Protein AF-A0A955F4Q5-F1 (afdb_monomer_lite)

Foldseek 3Di:
DDPPVPVVVVVVVVVVVVVVVVVVVVVVVVVVVVVPPPDPPDDFDWDADDCVVVVVLVVDDDDPPDDDDDDDDPPVDEQFDDWDADPVRDIDTDHDDAFATDPLGTPHDHDCPVPPVLVVQVVVDPDPVSVVVSCCVVPVSVD

Radius of gyration: 30.79 Å; chains: 1; bounding box: 103×37×54 Å

Secondary structure (DSSP, 8-state):
---HHHHHHHHHHHHHHHHHHHHHHHHHHHHHHHHT--PPPP----PPP-SHHHHHGGG--PPTT--------TTS--SEEEEEE-TTS-EEEEE---SS--TTS--SPPP-TT-GGGHHHHHH--SHHHHHHHHHHH-GGG-

pLDDT: mean 81.69, std 15.16, range [47.19, 97.12]

Sequence (143 aa):
MDTSHSSRRDRALGLSALAGLLTVLIALQAIASRRDQIAPPYRPEIARASRDATLAMASFDLRPGYEVSLWAAEPKLANPVAFWLDGRGGVYVCETFRQDDGKDGPRGVPDNRDHPEWLEDDVRAQSVEDRAAYYLKHHPDYD

Structure (mmCIF, N/CA/C/O backbone):
data_AF-A0A955F4Q5-F1
#
_entry.id   AF-A0A955F4Q5-F1
#
loop_
_atom_site.group_PDB
_atom_site.id
_atom_site.type_symbol
_atom_site.label_atom_id
_atom_site.label_alt_id
_atom_site.label_comp_id
_atom_site.label_asym_id
_atom_site.label_entity_id
_atom_site.label_seq_id
_atom_site.pdbx_PDB_ins_code
_atom_site.Cartn_x
_atom_site.Cartn_y
_atom_site.Cartn_z
_atom_site.occupancy
_atom_site.B_iso_or_equiv
_atom_site.auth_seq_id
_atom_site.auth_comp_id
_atom_site.auth_asym_id
_atom_site.auth_atom_id
_atom_site.pdbx_PDB_model_num
ATOM 1 N N . MET A 1 1 ? 80.456 20.636 -28.650 1.00 47.19 1 MET A N 1
ATOM 2 C CA . MET A 1 1 ? 79.626 20.961 -27.470 1.00 47.19 1 MET A CA 1
ATOM 3 C C . MET A 1 1 ? 78.178 20.918 -27.919 1.00 47.19 1 MET A C 1
ATOM 5 O O . MET A 1 1 ? 77.737 21.828 -28.602 1.00 47.19 1 MET A O 1
ATOM 9 N N . ASP A 1 2 ? 77.512 19.796 -27.656 1.00 52.75 2 ASP A N 1
ATOM 10 C CA . ASP A 1 2 ? 76.198 19.435 -28.196 1.00 52.75 2 ASP A CA 1
ATOM 11 C C . ASP A 1 2 ? 75.165 19.453 -27.058 1.00 52.75 2 ASP A C 1
ATOM 13 O O . ASP A 1 2 ? 75.105 18.539 -26.239 1.00 52.75 2 ASP A O 1
ATOM 17 N N . THR A 1 3 ? 74.410 20.547 -26.944 1.00 55.28 3 THR A N 1
ATOM 18 C CA . THR A 1 3 ? 73.357 20.746 -25.928 1.00 55.28 3 THR A CA 1
ATOM 19 C C . THR A 1 3 ? 71.947 20.524 -26.490 1.00 55.28 3 THR A C 1
ATOM 21 O O . THR A 1 3 ? 70.959 20.663 -25.770 1.00 55.28 3 THR A O 1
ATOM 24 N N . SER A 1 4 ? 71.823 20.139 -27.766 1.00 54.56 4 SER A N 1
ATOM 25 C CA . SER A 1 4 ? 70.532 20.028 -28.462 1.00 54.56 4 SER A CA 1
ATOM 26 C C . SER A 1 4 ? 69.772 18.736 -28.118 1.00 54.56 4 SER A C 1
ATOM 28 O O . SER A 1 4 ? 68.539 18.716 -28.070 1.00 54.56 4 SER A O 1
ATOM 30 N N . HIS A 1 5 ? 70.495 17.653 -27.811 1.00 52.53 5 HIS A N 1
ATOM 31 C CA . HIS A 1 5 ? 69.906 16.326 -27.595 1.00 52.53 5 HIS A CA 1
ATOM 32 C C . HIS A 1 5 ? 69.258 16.116 -26.210 1.00 52.53 5 HIS A C 1
ATOM 34 O O . HIS A 1 5 ? 68.345 15.298 -26.087 1.00 52.53 5 HIS A O 1
ATOM 40 N N . SER A 1 6 ? 69.668 16.868 -25.178 1.00 54.88 6 SER A N 1
ATOM 41 C CA . SER A 1 6 ? 69.112 16.746 -23.813 1.00 54.88 6 SER A CA 1
ATOM 42 C C . SER A 1 6 ? 67.694 17.325 -23.715 1.00 54.88 6 SER A C 1
ATOM 44 O O . SER A 1 6 ? 66.777 16.672 -23.227 1.00 54.88 6 SER A O 1
ATOM 46 N N . SER A 1 7 ? 67.468 18.502 -24.309 1.00 56.25 7 SER A N 1
ATOM 47 C CA . SER A 1 7 ? 66.209 19.258 -24.191 1.00 56.25 7 SER A CA 1
ATOM 48 C C . SER A 1 7 ? 64.979 18.542 -24.777 1.00 56.25 7 SER A C 1
ATOM 50 O O . SER A 1 7 ? 63.858 18.718 -24.295 1.00 56.25 7 SER A O 1
ATOM 52 N N . ARG A 1 8 ? 65.158 17.702 -25.808 1.00 57.44 8 ARG A N 1
ATOM 53 C CA . ARG A 1 8 ? 64.056 16.939 -26.425 1.00 57.44 8 ARG A CA 1
ATOM 54 C C . ARG A 1 8 ? 63.605 15.746 -25.581 1.00 57.44 8 ARG A C 1
ATOM 56 O O . ARG A 1 8 ? 62.420 15.422 -25.597 1.00 57.44 8 ARG A O 1
ATOM 63 N N . ARG A 1 9 ? 64.521 15.113 -24.842 1.00 57.16 9 ARG A N 1
ATOM 64 C CA . ARG A 1 9 ? 64.221 13.964 -23.972 1.00 57.16 9 ARG A CA 1
ATOM 65 C C . ARG A 1 9 ? 63.466 14.404 -22.721 1.00 57.16 9 ARG A C 1
ATOM 67 O O . ARG A 1 9 ? 62.453 13.796 -22.396 1.00 57.16 9 ARG A O 1
ATOM 74 N N . ASP A 1 10 ? 63.869 15.523 -22.126 1.00 54.66 10 ASP A N 1
ATOM 75 C CA . ASP A 1 10 ? 63.209 16.098 -20.946 1.00 54.66 10 ASP A CA 1
ATOM 76 C C . ASP A 1 10 ? 61.779 16.573 -21.261 1.00 54.66 10 ASP A C 1
ATOM 78 O O . ASP A 1 10 ? 60.849 16.363 -20.481 1.00 54.66 10 ASP A O 1
ATOM 82 N N . ARG A 1 11 ? 61.563 17.127 -22.464 1.00 55.69 11 ARG A N 1
ATOM 83 C CA . ARG A 1 11 ? 60.224 17.477 -22.969 1.00 55.69 11 ARG A CA 1
ATOM 84 C C . ARG A 1 11 ? 59.350 16.243 -23.220 1.00 55.69 11 ARG A C 1
ATOM 86 O O . ARG A 1 11 ? 58.183 16.249 -22.841 1.00 55.69 11 ARG A O 1
ATOM 93 N N . ALA A 1 12 ? 59.897 15.180 -23.812 1.00 54.38 12 ALA A N 1
ATOM 94 C CA . ALA A 1 12 ? 59.161 13.939 -24.079 1.00 54.38 12 ALA A CA 1
ATOM 95 C C . ALA A 1 12 ? 58.787 13.166 -22.795 1.00 54.38 12 ALA A C 1
ATOM 97 O O . ALA A 1 12 ? 57.690 12.609 -22.702 1.00 54.38 12 ALA A O 1
ATOM 98 N N . LEU A 1 13 ? 59.664 13.181 -21.784 1.00 57.69 13 LEU A N 1
ATOM 99 C CA . LEU A 1 13 ? 59.401 12.639 -20.445 1.00 57.69 13 LEU A CA 1
ATOM 100 C C . LEU A 1 13 ? 58.305 13.438 -19.719 1.00 57.69 13 LEU A C 1
ATOM 102 O O . LEU A 1 13 ? 57.393 12.841 -19.146 1.00 57.69 13 LEU A O 1
ATOM 106 N N . GLY A 1 14 ? 58.330 14.772 -19.819 1.00 58.97 14 GLY A N 1
ATOM 107 C CA . GLY A 1 14 ? 57.291 15.644 -19.261 1.00 58.97 14 GLY A CA 1
ATOM 108 C C . GLY A 1 14 ? 55.909 15.436 -19.892 1.00 58.97 14 GLY A C 1
ATOM 109 O O . GLY A 1 14 ? 54.916 15.356 -19.174 1.00 58.97 14 GLY A O 1
ATOM 110 N N . LEU A 1 15 ? 55.836 15.275 -21.220 1.00 62.62 15 LEU A N 1
ATOM 111 C CA . LEU A 1 15 ? 54.582 15.007 -21.943 1.00 62.62 15 LEU A CA 1
ATOM 112 C C . LEU A 1 15 ? 53.978 13.629 -21.611 1.00 62.62 15 LEU A C 1
ATOM 114 O O . LEU A 1 15 ? 52.760 13.511 -21.486 1.00 62.62 15 LEU A O 1
ATOM 118 N N . SER A 1 16 ? 54.813 12.605 -21.415 1.00 65.56 16 SER A N 1
ATOM 119 C CA . SER A 1 16 ? 54.358 11.246 -21.074 1.00 65.56 16 SER A CA 1
ATOM 120 C C . SER A 1 16 ? 53.837 11.154 -19.634 1.00 65.56 16 SER A C 1
ATOM 122 O O . SER A 1 16 ? 52.816 10.515 -19.380 1.00 65.56 16 SER A O 1
ATOM 124 N N . ALA A 1 17 ? 54.490 11.848 -18.694 1.00 69.06 17 ALA A N 1
ATOM 125 C CA . ALA A 1 17 ? 54.022 11.962 -17.313 1.00 69.06 17 ALA A CA 1
ATOM 126 C C . ALA A 1 17 ? 52.698 12.744 -17.212 1.00 69.06 17 ALA A C 1
ATOM 128 O O . ALA A 1 17 ? 51.810 12.354 -16.453 1.00 69.06 17 ALA A O 1
ATOM 129 N N . LEU A 1 18 ? 52.526 13.799 -18.023 1.00 71.94 18 LEU A N 1
ATOM 130 C CA . LEU A 1 18 ? 51.276 14.564 -18.095 1.00 71.94 18 LEU A CA 1
ATOM 131 C C . LEU A 1 18 ? 50.116 13.727 -18.657 1.00 71.94 18 LEU A C 1
ATOM 133 O O . LEU A 1 18 ? 49.010 13.778 -18.125 1.00 71.94 18 LEU A O 1
ATOM 137 N N . ALA A 1 19 ? 50.368 12.931 -19.702 1.00 77.31 19 ALA A N 1
ATOM 138 C CA . ALA A 1 19 ? 49.369 12.044 -20.297 1.00 77.31 19 ALA A CA 1
ATOM 139 C C . ALA A 1 19 ? 48.941 10.922 -19.333 1.00 77.31 19 ALA A C 1
ATOM 141 O O . ALA A 1 19 ? 47.753 10.603 -19.235 1.00 77.31 19 ALA A O 1
ATOM 142 N N . GLY A 1 20 ? 49.888 10.363 -18.571 1.00 79.25 20 GLY A N 1
ATOM 143 C CA . GLY A 1 20 ? 49.597 9.386 -17.519 1.00 79.25 20 GLY A CA 1
ATOM 144 C C . GLY A 1 20 ? 48.736 9.976 -16.399 1.00 79.25 20 GLY A C 1
ATOM 145 O O . GLY A 1 20 ? 47.722 9.387 -16.028 1.00 79.25 20 GLY A O 1
ATOM 146 N N . LEU A 1 21 ? 49.080 11.175 -15.917 1.00 84.50 21 LEU A N 1
ATOM 147 C CA . LEU A 1 21 ? 48.308 11.875 -14.885 1.00 84.50 21 LEU A CA 1
ATOM 148 C C . LEU A 1 21 ? 46.895 12.233 -15.366 1.00 84.50 21 LEU A C 1
ATOM 150 O O . LEU A 1 21 ? 45.931 12.051 -14.626 1.00 84.50 21 LEU A O 1
ATOM 154 N N . LEU A 1 22 ? 46.759 12.686 -16.616 1.00 87.88 22 LEU A N 1
ATOM 155 C CA . LEU A 1 22 ? 45.464 12.985 -17.226 1.00 87.88 22 LEU A CA 1
ATOM 156 C C . LEU A 1 22 ? 44.590 11.727 -17.345 1.00 87.88 22 LEU A C 1
ATOM 158 O O . LEU A 1 22 ? 43.403 11.778 -17.042 1.00 87.88 22 LEU A O 1
ATOM 162 N N . THR A 1 23 ? 45.175 10.584 -17.709 1.00 84.88 23 THR A N 1
ATOM 163 C CA . THR A 1 23 ? 44.453 9.302 -17.796 1.00 84.88 23 THR A CA 1
ATOM 164 C C . THR A 1 23 ? 43.964 8.840 -16.420 1.00 84.88 23 THR A C 1
ATOM 166 O O . THR A 1 23 ? 42.821 8.407 -16.280 1.00 84.88 23 THR A O 1
ATOM 169 N N . VAL A 1 24 ? 44.796 8.987 -15.384 1.00 87.94 24 VAL A N 1
ATOM 170 C CA . VAL A 1 24 ? 44.418 8.682 -13.995 1.00 87.94 24 VAL A CA 1
ATOM 171 C C . VAL A 1 24 ? 43.313 9.620 -13.501 1.00 87.94 24 VAL A C 1
ATOM 173 O O . VAL A 1 24 ? 42.362 9.157 -12.877 1.00 87.94 24 VAL A O 1
ATOM 176 N N . LEU A 1 25 ? 43.386 10.915 -13.823 1.00 89.50 25 LEU A N 1
ATOM 177 C CA . LEU A 1 25 ? 42.339 11.889 -13.500 1.00 89.50 25 LEU A CA 1
ATOM 178 C C . LEU A 1 25 ? 41.008 11.553 -14.185 1.00 89.50 25 LEU A C 1
ATOM 180 O O . LEU A 1 25 ? 39.974 11.572 -13.522 1.00 89.50 25 LEU A O 1
ATOM 184 N N . ILE A 1 26 ? 41.025 11.183 -15.469 1.00 88.12 26 ILE A N 1
ATOM 185 C CA . ILE A 1 26 ? 39.821 10.767 -16.207 1.00 88.12 26 ILE A CA 1
ATOM 186 C C . ILE A 1 26 ? 39.224 9.491 -15.596 1.00 88.12 26 ILE A C 1
ATOM 188 O O . ILE A 1 26 ? 38.016 9.423 -15.378 1.00 88.12 26 ILE A O 1
ATOM 192 N N . ALA A 1 27 ? 40.053 8.497 -15.261 1.00 85.19 27 ALA A N 1
ATOM 193 C CA . ALA A 1 27 ? 39.592 7.267 -14.619 1.00 85.19 27 ALA A CA 1
ATOM 194 C C . ALA A 1 27 ? 38.988 7.529 -13.227 1.00 85.19 27 ALA A C 1
ATOM 196 O O . ALA A 1 27 ? 37.935 6.985 -12.898 1.00 85.19 27 ALA A O 1
ATOM 197 N N . LEU A 1 28 ? 39.608 8.401 -12.424 1.00 84.94 28 LEU A N 1
ATOM 198 C CA . LEU A 1 28 ? 39.090 8.807 -11.114 1.00 84.94 28 LEU A CA 1
ATOM 199 C C . LEU A 1 28 ? 37.766 9.567 -11.231 1.00 84.94 28 LEU A C 1
ATOM 201 O O . LEU A 1 28 ? 36.856 9.302 -10.446 1.00 84.94 28 LEU A O 1
ATOM 205 N N . GLN A 1 29 ? 37.628 10.458 -12.218 1.00 82.75 29 GLN A N 1
ATOM 206 C CA . GLN A 1 29 ? 36.354 11.128 -12.478 1.00 82.75 29 GLN A CA 1
ATOM 207 C C . GLN A 1 29 ? 35.270 10.138 -12.915 1.00 82.75 29 GLN A C 1
ATOM 209 O O . GLN A 1 29 ? 34.173 10.176 -12.368 1.00 82.75 29 GLN A O 1
ATOM 214 N N . ALA A 1 30 ? 35.579 9.184 -13.797 1.00 80.25 30 ALA A N 1
ATOM 215 C CA . ALA A 1 30 ? 34.623 8.157 -14.216 1.00 80.25 30 ALA A CA 1
ATOM 216 C C . ALA A 1 30 ? 34.167 7.245 -13.057 1.00 80.25 30 ALA A C 1
ATOM 218 O O . ALA A 1 30 ? 32.999 6.858 -12.997 1.00 80.25 30 ALA A O 1
ATOM 219 N N . ILE A 1 31 ? 35.063 6.907 -12.121 1.00 78.12 31 ILE A N 1
ATOM 220 C CA . ILE A 1 31 ? 34.724 6.128 -10.917 1.00 78.12 31 ILE A CA 1
ATOM 221 C C . ILE A 1 31 ? 33.873 6.961 -9.947 1.00 78.12 31 ILE A C 1
ATOM 223 O O . ILE A 1 31 ? 32.906 6.444 -9.389 1.00 78.12 31 ILE A O 1
ATOM 227 N N . ALA A 1 32 ? 34.202 8.242 -9.758 1.00 75.00 32 ALA A N 1
ATOM 228 C CA . ALA A 1 32 ? 33.436 9.144 -8.901 1.00 75.00 32 ALA A CA 1
ATOM 229 C C . ALA A 1 32 ? 32.007 9.359 -9.431 1.00 75.00 32 ALA A C 1
ATOM 231 O O . ALA A 1 32 ? 31.060 9.230 -8.663 1.00 75.00 32 ALA A O 1
ATOM 232 N N . SER A 1 33 ? 31.830 9.565 -10.741 1.00 69.19 33 SER A N 1
ATOM 233 C CA . SER A 1 33 ? 30.506 9.741 -11.361 1.00 69.19 33 SER A CA 1
ATOM 234 C C . SER A 1 33 ? 29.610 8.500 -11.275 1.00 69.19 33 SER A C 1
ATOM 236 O O . SER A 1 33 ? 28.391 8.631 -11.292 1.00 69.19 33 SER A O 1
ATOM 238 N N . ARG A 1 34 ? 30.177 7.291 -11.144 1.00 65.44 34 ARG A N 1
ATOM 239 C CA . ARG A 1 34 ? 29.389 6.065 -10.914 1.00 65.44 34 ARG A CA 1
ATOM 240 C C . ARG A 1 34 ? 28.844 5.956 -9.489 1.00 65.44 34 ARG A C 1
ATOM 242 O O . ARG A 1 34 ? 27.852 5.263 -9.292 1.00 65.44 34 ARG A O 1
ATOM 249 N N . ARG A 1 35 ? 29.464 6.612 -8.497 1.00 57.12 35 ARG A N 1
ATOM 250 C CA . ARG A 1 35 ? 28.969 6.596 -7.105 1.00 57.12 35 ARG A CA 1
ATOM 251 C C . ARG A 1 35 ? 27.680 7.396 -6.920 1.00 57.12 35 ARG A C 1
ATOM 253 O O . ARG A 1 35 ? 26.910 7.049 -6.033 1.00 57.12 35 ARG A O 1
ATOM 260 N N . ASP A 1 36 ? 27.428 8.390 -7.768 1.00 56.12 36 ASP A N 1
ATOM 261 C CA . ASP A 1 36 ? 26.246 9.259 -7.676 1.00 56.12 36 ASP A CA 1
ATOM 262 C C . ASP A 1 36 ? 25.012 8.719 -8.420 1.00 56.12 36 ASP A C 1
ATOM 264 O O . ASP A 1 36 ? 23.957 9.344 -8.396 1.00 56.12 36 ASP A O 1
ATOM 268 N N . GLN A 1 37 ? 25.085 7.530 -9.030 1.00 59.34 37 GLN A N 1
ATOM 269 C CA . GLN A 1 37 ? 23.915 6.870 -9.631 1.00 59.34 37 GLN A CA 1
ATOM 270 C C . GLN A 1 37 ? 23.082 6.073 -8.611 1.00 59.34 37 GLN A C 1
ATOM 272 O O . GLN A 1 37 ? 22.495 5.044 -8.942 1.00 59.34 37 GLN A O 1
ATOM 277 N N . ILE A 1 38 ? 23.023 6.519 -7.355 1.00 62.41 38 ILE A N 1
ATOM 278 C CA . ILE A 1 38 ? 22.041 5.986 -6.410 1.00 62.41 38 ILE A CA 1
ATOM 279 C C . ILE A 1 38 ? 20.745 6.740 -6.684 1.00 62.41 38 ILE A C 1
ATOM 281 O O . ILE A 1 38 ? 20.652 7.935 -6.402 1.00 62.41 38 ILE A O 1
ATOM 285 N N . ALA A 1 39 ? 19.760 6.048 -7.263 1.00 65.50 39 ALA A N 1
ATOM 286 C CA . ALA A 1 39 ? 18.418 6.593 -7.422 1.00 65.50 39 ALA A CA 1
ATOM 287 C C . ALA A 1 39 ? 17.945 7.187 -6.080 1.00 65.50 39 ALA A C 1
ATOM 289 O O . ALA A 1 39 ? 18.235 6.607 -5.025 1.00 65.50 39 ALA A O 1
ATOM 290 N N . PRO A 1 40 ? 17.255 8.344 -6.086 1.00 67.88 40 PRO A N 1
ATOM 291 C CA . PRO A 1 40 ? 16.770 8.943 -4.852 1.00 67.88 40 PRO A CA 1
ATOM 292 C C . PRO A 1 40 ? 15.963 7.909 -4.056 1.00 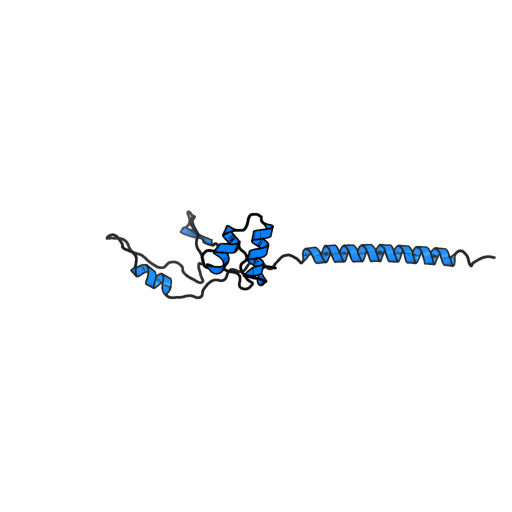67.88 40 PRO A C 1
ATOM 294 O O . PRO A 1 40 ? 15.266 7.085 -4.656 1.00 67.88 40 PRO A O 1
ATOM 297 N N . PRO A 1 41 ? 16.050 7.923 -2.713 1.00 69.44 41 PRO A N 1
ATOM 298 C CA . PRO A 1 41 ? 15.307 6.975 -1.901 1.00 69.44 41 PRO A CA 1
ATOM 299 C C . PRO A 1 41 ? 13.823 7.081 -2.245 1.00 69.44 41 PRO A C 1
ATOM 301 O O . PRO A 1 41 ? 13.258 8.179 -2.237 1.00 69.44 41 PRO A O 1
ATOM 304 N N . TYR A 1 42 ? 13.222 5.933 -2.558 1.00 70.69 42 TYR A N 1
ATOM 305 C CA . TYR A 1 42 ? 11.803 5.815 -2.858 1.00 70.69 42 TYR A CA 1
ATOM 306 C C . TYR A 1 42 ? 10.980 6.507 -1.767 1.00 70.69 42 TYR A C 1
ATOM 308 O O . TYR A 1 42 ? 11.118 6.200 -0.580 1.00 70.69 42 TYR A O 1
ATOM 316 N N . ARG A 1 43 ? 10.139 7.460 -2.173 1.00 75.69 43 ARG A N 1
ATOM 317 C CA . ARG A 1 43 ? 9.170 8.106 -1.289 1.00 75.69 43 ARG A CA 1
ATOM 318 C C . ARG A 1 43 ? 7.780 7.650 -1.706 1.00 75.69 43 ARG A C 1
ATOM 320 O O . ARG A 1 43 ? 7.351 8.059 -2.787 1.00 75.69 43 ARG A O 1
ATOM 327 N N . PRO A 1 44 ? 7.102 6.829 -0.891 1.00 76.88 44 PRO A N 1
ATOM 328 C CA . PRO A 1 44 ? 5.751 6.416 -1.211 1.00 76.88 44 PRO A CA 1
ATOM 329 C C . PRO A 1 44 ? 4.807 7.608 -1.267 1.00 76.88 44 PRO A C 1
ATOM 331 O O . PRO A 1 44 ? 4.941 8.569 -0.500 1.00 76.88 44 PRO A O 1
ATOM 334 N N . GLU A 1 45 ? 3.836 7.530 -2.170 1.00 80.12 45 GLU A N 1
A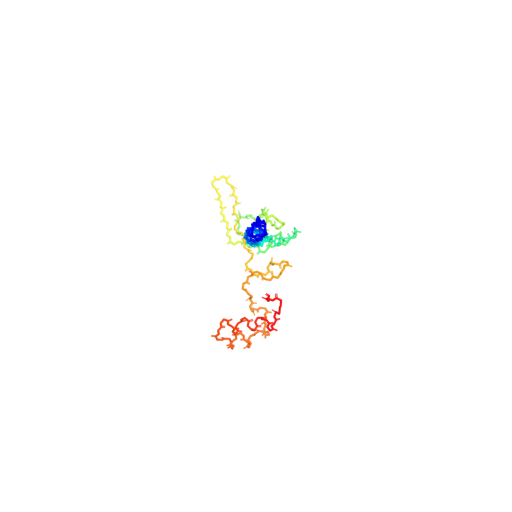TOM 335 C CA . GLU A 1 45 ? 2.691 8.417 -2.115 1.00 80.12 45 GLU A CA 1
ATOM 336 C C . GLU A 1 45 ? 1.750 7.958 -1.002 1.00 80.12 45 GLU A C 1
ATOM 338 O O . GLU A 1 45 ? 1.250 6.839 -0.998 1.00 80.12 45 GLU A O 1
ATOM 343 N N . ILE A 1 46 ? 1.536 8.842 -0.033 1.00 87.50 46 ILE A N 1
ATOM 344 C CA . ILE A 1 46 ? 0.608 8.629 1.072 1.00 87.50 46 ILE A CA 1
ATOM 345 C C . ILE A 1 46 ? -0.556 9.584 0.849 1.00 87.50 46 ILE A C 1
ATOM 347 O O . ILE A 1 46 ? -0.344 10.793 0.684 1.00 87.50 46 ILE A O 1
ATOM 351 N N . ALA A 1 47 ? -1.781 9.055 0.839 1.00 89.25 47 ALA A N 1
ATOM 352 C CA . ALA A 1 47 ? -2.956 9.888 0.644 1.00 89.25 47 ALA A CA 1
ATOM 353 C C . ALA A 1 47 ? -3.122 10.894 1.798 1.00 89.25 47 ALA A C 1
ATOM 355 O O . ALA A 1 47 ? -2.537 10.788 2.880 1.00 89.25 47 ALA A O 1
ATOM 356 N N . ARG A 1 48 ? -3.924 11.930 1.560 1.00 94.12 48 ARG A N 1
ATOM 357 C CA . ARG A 1 48 ? -4.264 12.901 2.607 1.00 94.12 48 ARG A CA 1
ATOM 358 C C . ARG A 1 48 ? -5.320 12.298 3.529 1.00 94.12 48 ARG A C 1
ATOM 360 O O . ARG A 1 48 ? -6.077 11.429 3.115 1.00 94.12 48 ARG A O 1
ATOM 367 N N . ALA A 1 49 ? -5.410 12.822 4.750 1.00 95.38 49 ALA A N 1
ATOM 368 C CA . ALA A 1 49 ? -6.475 12.447 5.674 1.00 95.38 49 ALA A CA 1
ATOM 369 C C . ALA A 1 49 ? -7.859 12.596 5.024 1.00 95.38 49 ALA A C 1
ATOM 371 O O . ALA A 1 49 ? -8.198 13.668 4.513 1.00 95.38 49 ALA A O 1
ATOM 372 N N . SER A 1 50 ? -8.651 11.529 5.086 1.00 95.06 50 SER A N 1
ATOM 373 C CA . SER A 1 50 ? -10.031 11.476 4.608 1.00 95.06 50 SER A CA 1
ATOM 374 C C . SER A 1 50 ? -10.957 10.913 5.695 1.00 95.06 50 SER A C 1
ATOM 376 O O . SER A 1 50 ? -10.534 10.604 6.812 1.00 95.06 50 SER A O 1
ATOM 378 N N . ARG A 1 51 ? -12.254 10.815 5.386 1.00 95.62 51 ARG A N 1
ATOM 379 C CA . ARG A 1 51 ? -13.258 10.201 6.272 1.00 95.62 51 ARG A CA 1
ATOM 380 C C . ARG A 1 51 ? -13.504 8.727 5.956 1.00 95.62 51 ARG A C 1
ATOM 382 O O . ARG A 1 51 ? -14.346 8.120 6.615 1.00 95.62 51 ARG A O 1
ATOM 389 N N . ASP A 1 52 ? -12.803 8.160 4.980 1.00 94.69 52 ASP A N 1
ATOM 390 C CA . ASP A 1 52 ? -13.145 6.856 4.407 1.00 94.69 52 ASP A CA 1
ATOM 391 C C . ASP A 1 52 ? -13.040 5.742 5.445 1.00 94.69 52 ASP A C 1
ATOM 393 O O . ASP A 1 52 ? -13.977 4.965 5.595 1.00 94.69 52 ASP A O 1
ATOM 397 N N . ALA A 1 53 ? -11.981 5.734 6.261 1.00 93.69 53 ALA A N 1
ATOM 398 C CA . ALA A 1 53 ? -11.825 4.760 7.341 1.00 93.69 53 ALA A CA 1
ATOM 399 C C . ALA A 1 53 ? -12.964 4.838 8.375 1.00 93.69 53 ALA A C 1
ATOM 401 O O . ALA A 1 53 ? -13.493 3.814 8.800 1.00 93.69 53 ALA A O 1
ATOM 402 N N . THR A 1 54 ? -13.395 6.049 8.751 1.00 94.81 54 THR A N 1
ATOM 403 C CA . THR A 1 54 ? -14.529 6.235 9.672 1.00 94.81 54 THR A CA 1
ATOM 404 C C . THR A 1 54 ? -15.845 5.769 9.057 1.00 94.81 54 THR A C 1
ATOM 406 O O . THR A 1 54 ? -16.669 5.181 9.749 1.00 94.81 54 THR A O 1
ATOM 409 N N . LEU A 1 55 ? -16.061 6.024 7.765 1.00 95.69 55 LEU A N 1
ATOM 410 C CA . LEU A 1 55 ? -17.256 5.563 7.060 1.00 95.69 55 LEU A CA 1
ATOM 411 C C . LEU A 1 55 ? -17.252 4.036 6.899 1.00 95.69 55 LEU A C 1
ATOM 413 O O . LEU A 1 55 ? -18.286 3.403 7.101 1.00 95.69 55 LEU A O 1
ATOM 417 N N . ALA A 1 56 ? -16.093 3.437 6.621 1.00 94.94 56 ALA A N 1
ATOM 418 C CA . ALA A 1 56 ? -15.924 1.993 6.490 1.00 94.94 56 ALA A CA 1
ATOM 419 C C . ALA A 1 56 ? -16.267 1.240 7.784 1.00 94.94 56 ALA A C 1
ATOM 421 O O . ALA A 1 56 ? -16.824 0.146 7.714 1.00 94.94 56 ALA A O 1
ATOM 422 N N . MET A 1 57 ? -16.030 1.833 8.961 1.00 95.56 57 MET A N 1
ATOM 423 C CA . MET A 1 57 ? -16.411 1.231 10.249 1.00 95.56 57 MET A CA 1
ATOM 424 C C . MET A 1 57 ? -17.905 0.890 10.335 1.00 95.56 57 MET A C 1
ATOM 426 O O . MET A 1 57 ? -18.264 -0.087 10.986 1.00 95.56 57 MET A O 1
ATOM 430 N N . ALA A 1 58 ? -18.776 1.654 9.663 1.00 93.12 58 ALA A N 1
ATOM 431 C CA . ALA A 1 58 ? -20.217 1.398 9.650 1.00 93.12 58 ALA A CA 1
ATOM 432 C C . ALA A 1 58 ? -20.607 0.124 8.876 1.00 93.12 58 ALA A C 1
ATOM 434 O O . ALA A 1 58 ? -21.736 -0.340 9.002 1.00 93.12 58 ALA A O 1
ATOM 435 N N . SER A 1 59 ? -19.693 -0.437 8.077 1.00 95.38 59 SER A N 1
ATOM 436 C CA . SER A 1 59 ? -19.919 -1.680 7.330 1.00 95.38 59 SER A CA 1
ATOM 437 C C . SER A 1 59 ? -19.635 -2.949 8.141 1.00 95.38 59 SER A C 1
ATOM 439 O O . SER A 1 59 ? -19.937 -4.048 7.677 1.00 95.38 59 SER A O 1
ATOM 441 N N . PHE A 1 60 ? -19.055 -2.826 9.339 1.00 95.88 60 PHE A N 1
ATOM 442 C CA . PHE A 1 60 ? -18.715 -3.979 10.163 1.00 95.88 60 PHE A CA 1
ATOM 443 C C . PHE A 1 60 ? -19.935 -4.512 10.915 1.00 95.88 60 PHE A C 1
ATOM 445 O O . PHE A 1 60 ? -20.599 -3.780 11.646 1.00 95.88 60 PHE A O 1
ATOM 452 N N . ASP A 1 61 ? -20.185 -5.813 10.784 1.00 96.38 61 ASP A N 1
ATOM 453 C CA . ASP A 1 61 ? -21.158 -6.528 11.605 1.00 96.38 61 ASP A CA 1
ATOM 454 C C . ASP A 1 61 ? -20.494 -6.982 12.914 1.00 96.38 61 ASP A C 1
ATOM 456 O O . ASP A 1 61 ? -19.644 -7.880 12.933 1.00 96.38 61 ASP A O 1
ATOM 460 N N . LEU A 1 62 ? -20.831 -6.307 14.015 1.00 95.88 62 LEU A N 1
ATOM 461 C CA . LEU A 1 62 ? -20.243 -6.555 15.327 1.00 95.88 62 LEU A CA 1
ATOM 462 C C . LEU 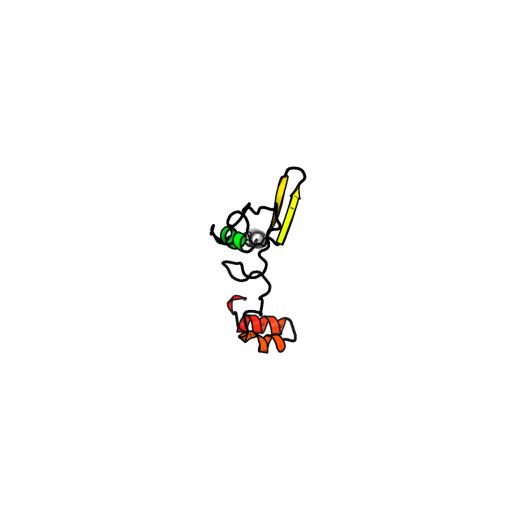A 1 62 ? -21.153 -7.448 16.167 1.00 95.88 62 LEU A C 1
ATOM 464 O O . LEU A 1 62 ? -22.342 -7.185 16.349 1.00 95.88 62 LEU A O 1
ATOM 468 N N . ARG A 1 63 ? -20.563 -8.478 16.778 1.00 96.88 63 ARG A N 1
ATOM 469 C CA . ARG A 1 63 ? -21.265 -9.286 17.778 1.00 96.88 63 ARG A CA 1
ATOM 470 C C . ARG A 1 63 ? -21.569 -8.453 19.034 1.00 96.88 63 ARG A C 1
ATOM 472 O O . ARG A 1 63 ? -20.792 -7.556 19.367 1.00 96.88 63 ARG A O 1
ATOM 479 N N . PRO A 1 64 ? -22.642 -8.774 19.781 1.00 96.81 64 PRO A N 1
ATOM 480 C CA . PRO A 1 64 ? -22.947 -8.089 21.033 1.00 96.81 64 PRO A CA 1
ATOM 481 C C . PRO A 1 64 ? -21.744 -8.061 21.987 1.00 96.81 64 PRO A C 1
ATOM 483 O O . PRO A 1 64 ? -21.106 -9.088 22.214 1.00 96.81 64 PRO A O 1
ATOM 486 N N . GLY A 1 65 ? -21.447 -6.883 22.542 1.00 97.12 65 GLY A N 1
ATOM 487 C CA . GLY A 1 65 ? -20.322 -6.664 23.458 1.00 97.12 65 GLY A CA 1
ATOM 488 C C . GLY A 1 65 ? -18.992 -6.276 22.797 1.00 97.12 65 GLY A C 1
ATOM 489 O O . GLY A 1 65 ? -18.023 -6.062 23.519 1.00 97.12 65 GLY A O 1
ATOM 490 N N . TYR A 1 66 ? -18.932 -6.162 21.466 1.00 96.69 66 TYR A N 1
ATOM 491 C CA . TYR A 1 66 ? -17.757 -5.669 20.738 1.00 96.69 66 TYR A CA 1
ATOM 492 C C . TYR A 1 66 ? -17.937 -4.215 20.287 1.00 96.69 66 TYR A C 1
ATOM 494 O O . TYR A 1 66 ? -19.040 -3.791 19.948 1.00 96.69 66 TYR A O 1
ATOM 502 N N . GLU A 1 67 ? -16.831 -3.473 20.238 1.00 95.56 67 GLU A N 1
ATOM 503 C CA . GLU A 1 67 ? -16.752 -2.094 19.749 1.00 95.56 67 GLU A CA 1
ATOM 504 C C . GLU A 1 67 ? -15.627 -1.980 18.714 1.00 95.56 67 GLU A C 1
ATOM 506 O O . GLU A 1 67 ? -14.612 -2.674 18.805 1.00 95.56 67 GLU A O 1
ATOM 511 N N . VAL A 1 68 ? -15.799 -1.087 17.738 1.00 95.44 68 VAL A N 1
ATOM 512 C CA . VAL A 1 68 ? -14.756 -0.709 16.784 1.00 95.44 68 VAL A CA 1
ATOM 513 C C . VAL A 1 68 ? -14.421 0.770 16.931 1.00 95.44 68 VAL A C 1
ATOM 515 O O . VAL A 1 68 ? -15.309 1.615 17.014 1.00 95.44 68 VAL A O 1
ATOM 518 N N . SER A 1 69 ? -13.130 1.093 16.922 1.00 94.94 69 SER A N 1
ATOM 519 C CA . SER A 1 69 ? -12.629 2.468 16.942 1.00 94.94 69 SER A CA 1
ATOM 520 C C . SER A 1 69 ? -11.505 2.647 15.923 1.00 94.94 69 SER A C 1
ATOM 522 O O . SER A 1 69 ? -10.765 1.711 15.615 1.00 94.94 69 SER A O 1
ATOM 524 N N . LEU A 1 70 ? -11.387 3.859 15.373 1.00 93.81 70 LEU A N 1
ATOM 525 C CA . LEU A 1 70 ? -10.323 4.194 14.431 1.00 93.81 70 LEU A CA 1
ATOM 526 C C . LEU A 1 70 ? -9.025 4.509 15.183 1.00 93.81 70 LEU A C 1
ATOM 528 O O . LEU A 1 70 ? -8.969 5.468 15.950 1.00 93.81 70 LEU A O 1
ATOM 532 N N . TRP A 1 71 ? -7.970 3.737 14.918 1.00 90.88 71 TRP A N 1
ATOM 533 C CA . TRP A 1 71 ? -6.655 3.929 15.542 1.00 90.88 71 TRP A CA 1
ATOM 534 C C . TRP A 1 71 ? -5.662 4.690 14.643 1.00 90.88 71 TRP A C 1
ATOM 536 O O . TRP A 1 71 ? -4.982 5.627 15.083 1.00 90.88 71 TRP A O 1
ATOM 546 N N . ALA A 1 72 ? -5.598 4.320 13.362 1.00 92.75 72 ALA A N 1
ATOM 547 C CA . ALA A 1 72 ? -4.784 4.980 12.348 1.00 92.75 72 ALA A CA 1
ATOM 548 C C . ALA A 1 72 ? -5.444 4.878 10.966 1.00 92.75 72 ALA A C 1
ATOM 550 O O . ALA A 1 72 ? -6.065 3.871 10.642 1.00 92.75 72 ALA A O 1
ATOM 551 N N . ALA A 1 73 ? -5.285 5.939 10.184 1.00 94.62 73 ALA A N 1
ATOM 552 C CA . ALA A 1 73 ? -5.604 6.053 8.766 1.00 94.62 73 ALA A CA 1
ATOM 553 C C . ALA A 1 73 ? -4.588 7.027 8.152 1.00 94.62 73 ALA A C 1
ATOM 555 O O . ALA A 1 73 ? -3.733 7.575 8.864 1.00 94.62 73 ALA A O 1
ATOM 556 N N . GLU A 1 74 ? -4.685 7.277 6.858 1.00 94.31 74 GLU A N 1
ATOM 557 C CA . GLU A 1 74 ? -3.862 8.243 6.148 1.00 94.31 74 GLU A CA 1
ATOM 558 C C . GLU A 1 74 ? -3.912 9.622 6.843 1.00 94.31 74 GLU A C 1
ATOM 560 O O . GLU A 1 74 ? -4.969 10.057 7.313 1.00 94.31 74 GLU A O 1
ATOM 565 N N . PRO A 1 75 ? -2.780 10.340 6.969 1.00 93.12 75 PRO A N 1
ATOM 566 C CA . PRO A 1 75 ? -1.446 10.021 6.452 1.00 93.12 75 PRO A CA 1
ATOM 567 C C . PRO A 1 75 ? -0.561 9.218 7.427 1.00 93.12 75 PRO A C 1
ATOM 569 O O . PRO A 1 75 ? 0.649 9.146 7.235 1.00 93.12 75 PRO A O 1
ATOM 572 N N . LYS A 1 76 ? -1.111 8.677 8.521 1.00 90.94 76 LYS A N 1
ATOM 573 C CA . LYS A 1 76 ? -0.326 7.952 9.541 1.00 90.94 76 LYS A CA 1
ATOM 574 C C . LYS A 1 76 ? -0.015 6.500 9.158 1.00 90.94 76 LYS A C 1
ATOM 576 O O . LYS A 1 76 ? 0.778 5.870 9.849 1.00 90.94 76 LYS A O 1
ATOM 581 N N . LEU A 1 77 ? -0.703 5.978 8.149 1.00 90.44 77 LEU A N 1
ATOM 582 C CA . LEU A 1 77 ? -0.679 4.591 7.696 1.00 90.44 77 LEU A CA 1
ATOM 583 C C . LEU A 1 77 ? -1.004 4.580 6.198 1.00 90.44 77 LEU A C 1
ATOM 585 O O . LEU A 1 77 ? -1.917 5.305 5.805 1.00 90.44 77 LEU A O 1
ATOM 589 N N . ALA A 1 78 ? -0.310 3.772 5.396 1.00 90.12 78 ALA A N 1
ATOM 590 C CA . ALA A 1 78 ? -0.626 3.537 3.985 1.00 90.12 78 ALA A CA 1
ATOM 591 C C . ALA A 1 78 ? -0.341 2.084 3.577 1.00 90.12 78 ALA A C 1
ATOM 593 O O . ALA A 1 78 ? 0.616 1.478 4.045 1.00 90.12 78 ALA A O 1
ATOM 594 N N . ASN A 1 79 ? -1.173 1.521 2.696 1.00 89.06 79 ASN A N 1
ATOM 595 C CA . ASN A 1 79 ? -0.997 0.185 2.106 1.00 89.06 79 ASN A CA 1
ATOM 596 C C . ASN A 1 79 ? -0.537 -0.926 3.090 1.00 89.06 79 ASN A C 1
ATOM 598 O O . ASN A 1 79 ? 0.458 -1.616 2.824 1.00 89.06 79 ASN A O 1
ATOM 602 N N . PRO A 1 80 ? -1.219 -1.115 4.241 1.00 92.12 80 PRO A N 1
ATOM 603 C CA . PRO A 1 80 ? -0.816 -2.108 5.231 1.00 92.12 80 PRO A CA 1
ATOM 604 C C . PRO A 1 80 ? -1.002 -3.538 4.704 1.00 92.12 80 PRO A C 1
ATOM 606 O O . PRO A 1 80 ? -2.087 -3.905 4.260 1.00 92.12 80 PRO A O 1
ATOM 609 N N . VAL A 1 81 ? 0.036 -4.374 4.814 1.00 93.69 81 VAL A N 1
ATOM 610 C CA . VAL A 1 81 ? -0.015 -5.803 4.425 1.00 93.69 81 VAL A CA 1
ATOM 611 C C . VAL A 1 81 ? 0.145 -6.769 5.591 1.00 93.69 81 VAL A C 1
ATOM 613 O O . VAL A 1 81 ? -0.315 -7.906 5.530 1.00 93.69 81 VAL A O 1
ATOM 616 N N . ALA A 1 82 ? 0.798 -6.329 6.663 1.00 95.12 82 ALA A N 1
ATOM 617 C CA . ALA A 1 82 ? 0.970 -7.099 7.885 1.00 95.12 82 ALA A CA 1
ATOM 618 C C . ALA A 1 82 ? 1.146 -6.145 9.065 1.00 95.12 82 ALA A C 1
ATOM 620 O O . ALA A 1 82 ? 1.638 -5.030 8.894 1.00 95.12 82 ALA A O 1
ATOM 621 N N . PHE A 1 83 ? 0.782 -6.584 10.267 1.00 95.56 83 PHE A N 1
ATOM 622 C CA . PHE A 1 83 ? 1.039 -5.832 11.490 1.00 95.56 83 PHE A CA 1
ATOM 623 C C . PHE A 1 83 ? 1.461 -6.753 12.636 1.00 95.56 83 PHE A C 1
ATOM 625 O O . PHE A 1 83 ? 1.156 -7.946 12.641 1.00 95.56 83 PHE A O 1
ATOM 632 N N . TRP A 1 84 ? 2.167 -6.187 13.610 1.00 96.31 84 TRP A N 1
ATOM 633 C CA . TRP A 1 84 ? 2.637 -6.872 14.808 1.00 96.31 84 TRP A CA 1
ATOM 634 C C . TRP A 1 84 ? 2.435 -6.001 16.046 1.00 96.31 84 TRP A C 1
ATOM 636 O O . TRP A 1 84 ? 2.688 -4.797 16.014 1.00 96.31 84 TRP A O 1
ATOM 646 N N . LEU A 1 85 ? 2.012 -6.626 17.144 1.00 95.19 85 LEU A N 1
ATOM 647 C CA . LEU A 1 85 ? 1.905 -6.000 18.459 1.00 95.19 85 LEU A CA 1
ATOM 648 C C . LEU A 1 85 ? 3.093 -6.445 19.308 1.00 95.19 85 LEU A C 1
ATOM 650 O O . LEU A 1 85 ? 3.283 -7.641 19.530 1.00 95.19 85 LEU A O 1
ATOM 654 N N . ASP A 1 86 ? 3.896 -5.505 19.793 1.00 95.12 86 ASP A N 1
ATOM 655 C CA . ASP A 1 86 ? 4.967 -5.838 20.725 1.00 95.12 86 ASP A CA 1
ATOM 656 C C . ASP A 1 86 ? 4.442 -6.046 22.162 1.00 95.12 86 ASP A C 1
ATOM 658 O O . ASP A 1 86 ? 3.300 -5.733 22.505 1.00 95.12 86 ASP A O 1
ATOM 662 N N . GLY A 1 87 ? 5.301 -6.562 23.047 1.00 95.50 8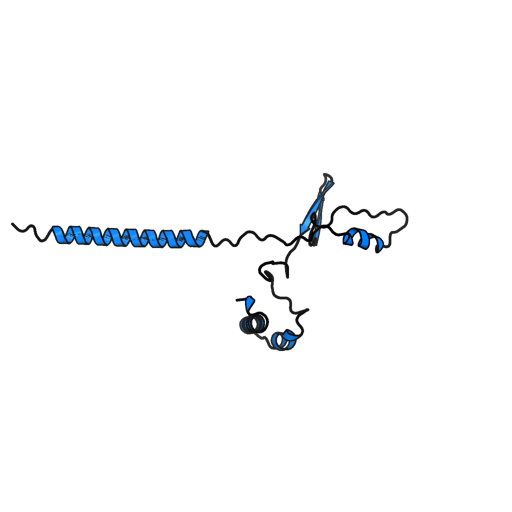7 GLY A N 1
ATOM 663 C CA . GLY A 1 87 ? 4.960 -6.772 24.461 1.00 95.50 87 GLY A CA 1
ATOM 664 C C . GLY A 1 87 ? 4.846 -5.489 25.300 1.00 95.50 87 GLY A C 1
ATOM 665 O O . GLY A 1 87 ? 4.659 -5.573 26.511 1.00 95.50 87 GLY A O 1
ATOM 666 N N . ARG A 1 88 ? 5.010 -4.308 24.694 1.00 96.38 88 ARG A N 1
ATOM 667 C CA . ARG A 1 88 ? 4.933 -2.982 25.327 1.00 96.38 88 ARG A CA 1
ATOM 668 C C . ARG A 1 88 ? 3.738 -2.167 24.811 1.00 96.38 88 ARG A C 1
ATOM 670 O O . ARG A 1 88 ? 3.575 -1.024 25.232 1.00 96.38 88 ARG A O 1
ATOM 677 N N . GLY A 1 89 ? 2.902 -2.746 23.945 1.00 90.00 89 GLY A N 1
ATOM 678 C CA . GLY A 1 89 ? 1.729 -2.095 23.357 1.00 90.00 89 GLY A CA 1
ATOM 679 C C . GLY A 1 89 ? 2.018 -1.268 22.099 1.00 90.00 89 GLY A C 1
ATOM 680 O O . GLY A 1 89 ? 1.148 -0.526 21.649 1.00 90.00 89 GLY A O 1
ATOM 681 N N . GLY A 1 90 ? 3.217 -1.373 21.527 1.00 92.06 90 GLY A N 1
ATOM 682 C CA . GLY A 1 90 ? 3.563 -0.808 20.228 1.00 92.06 90 GLY A CA 1
ATOM 683 C C . GLY A 1 90 ? 2.957 -1.620 19.084 1.00 92.06 90 GLY A C 1
ATOM 684 O O . GLY A 1 90 ? 2.997 -2.850 19.097 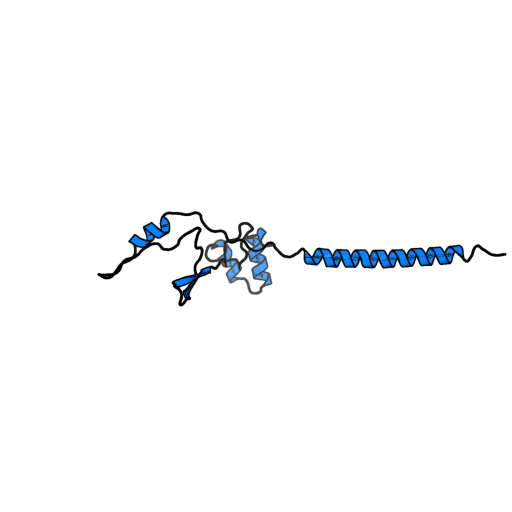1.00 92.06 90 GLY A O 1
ATOM 685 N N . VAL A 1 91 ? 2.421 -0.925 18.080 1.00 93.38 91 VAL A N 1
ATOM 686 C CA . VAL A 1 91 ? 1.933 -1.529 16.833 1.00 93.38 91 VAL A CA 1
ATOM 687 C C . VAL A 1 91 ? 2.922 -1.206 15.722 1.00 93.38 91 VAL A C 1
ATOM 689 O O . VAL A 1 91 ? 3.194 -0.038 15.444 1.00 93.38 91 VAL A O 1
ATOM 692 N N . TYR A 1 92 ? 3.441 -2.241 15.079 1.00 94.19 92 TYR A N 1
ATOM 693 C CA . TYR A 1 92 ? 4.292 -2.149 13.902 1.00 94.19 92 TYR A CA 1
ATOM 694 C C . TYR A 1 92 ? 3.488 -2.587 12.690 1.00 94.19 92 TYR A C 1
ATOM 696 O O . TYR A 1 92 ? 2.767 -3.578 12.765 1.00 94.19 92 TYR A O 1
ATOM 704 N N . VAL A 1 93 ? 3.618 -1.873 11.577 1.00 94.06 93 VAL A N 1
ATOM 705 C CA . VAL A 1 93 ? 2.911 -2.186 10.333 1.00 94.06 93 VAL A CA 1
ATOM 706 C C . VAL A 1 93 ? 3.929 -2.268 9.204 1.00 94.06 93 VAL A C 1
ATOM 708 O O . VAL A 1 93 ? 4.813 -1.420 9.092 1.00 94.06 93 VAL A O 1
ATOM 711 N N . CYS A 1 94 ? 3.823 -3.311 8.389 1.00 93.38 94 CYS A N 1
ATOM 712 C CA . CYS A 1 94 ? 4.509 -3.402 7.112 1.00 93.38 94 CYS A CA 1
ATOM 713 C C . CYS A 1 94 ? 3.624 -2.765 6.039 1.00 93.38 94 CYS A C 1
ATOM 715 O O . CYS A 1 94 ? 2.501 -3.221 5.819 1.00 93.38 94 CYS A O 1
ATOM 717 N N . GLU A 1 95 ? 4.152 -1.745 5.372 1.00 89.69 95 GLU A N 1
ATOM 718 C CA . GLU A 1 95 ? 3.519 -1.062 4.243 1.00 89.69 95 GLU A CA 1
ATOM 719 C C . GLU A 1 95 ? 4.162 -1.540 2.934 1.00 89.69 95 GLU A C 1
ATOM 721 O O . GLU A 1 95 ? 5.375 -1.775 2.885 1.00 89.69 95 GLU A O 1
ATOM 726 N N . THR A 1 96 ? 3.372 -1.711 1.872 1.00 85.06 96 THR A N 1
ATOM 727 C CA . THR A 1 96 ? 3.893 -2.078 0.547 1.00 85.06 96 THR A CA 1
ATOM 728 C C . THR A 1 96 ? 3.458 -1.091 -0.523 1.00 85.06 96 THR A C 1
ATOM 730 O O . THR A 1 96 ? 2.364 -0.549 -0.471 1.00 85.06 96 THR A O 1
ATOM 733 N N . PHE A 1 97 ? 4.312 -0.888 -1.519 1.00 79.38 97 PHE A N 1
ATOM 734 C CA . PHE A 1 97 ? 4.077 0.074 -2.590 1.00 79.38 97 PHE A CA 1
ATOM 735 C C . PHE A 1 97 ? 4.548 -0.507 -3.925 1.00 79.38 97 PHE A C 1
ATOM 737 O O . PHE A 1 97 ? 5.564 -0.109 -4.495 1.00 79.38 97 PHE A O 1
ATOM 744 N N . ARG A 1 98 ? 3.960 -1.656 -4.271 1.00 68.38 98 ARG A N 1
ATOM 745 C CA . ARG A 1 98 ? 4.612 -2.669 -5.111 1.00 68.38 98 ARG A CA 1
ATOM 746 C C . ARG A 1 98 ? 4.249 -2.594 -6.593 1.00 68.38 98 ARG A C 1
ATOM 748 O O . ARG A 1 98 ? 4.854 -3.345 -7.358 1.00 68.38 98 ARG A O 1
ATOM 755 N N . GLN A 1 99 ? 3.247 -1.804 -6.982 1.00 59.09 99 GLN A N 1
ATOM 756 C CA . GLN A 1 99 ? 2.648 -1.908 -8.319 1.00 59.09 99 GLN A CA 1
ATOM 757 C C . GLN A 1 99 ? 2.528 -0.548 -9.024 1.00 59.09 99 GLN A C 1
ATOM 759 O O . GLN A 1 99 ? 3.189 -0.376 -10.045 1.00 59.09 99 GLN A O 1
ATOM 764 N N . ASP A 1 100 ? 1.833 0.441 -8.452 1.00 57.81 100 ASP A N 1
ATOM 765 C CA . ASP A 1 100 ? 1.328 1.584 -9.245 1.00 57.81 100 ASP A CA 1
ATOM 766 C C . ASP A 1 100 ? 1.698 2.980 -8.704 1.00 57.81 100 ASP A C 1
ATOM 768 O O . ASP A 1 100 ? 1.195 4.000 -9.164 1.00 57.81 100 ASP A O 1
ATOM 772 N N . ASP A 1 101 ? 2.571 3.067 -7.706 1.00 54.16 101 ASP A N 1
ATOM 773 C CA . ASP A 1 101 ? 2.663 4.223 -6.803 1.00 54.16 101 ASP A CA 1
ATOM 774 C C . ASP A 1 101 ? 3.961 5.037 -6.922 1.00 54.16 101 ASP A C 1
ATOM 776 O O . ASP A 1 101 ? 4.488 5.618 -5.964 1.00 54.16 101 ASP A O 1
ATOM 780 N N . GLY A 1 102 ? 4.473 5.151 -8.146 1.00 54.66 102 GLY A N 1
ATOM 781 C CA . GLY A 1 102 ? 5.469 6.158 -8.478 1.00 54.66 102 GLY A CA 1
ATOM 782 C C . GLY A 1 102 ? 4.865 7.397 -9.125 1.00 54.66 102 GLY A C 1
ATOM 783 O O . GLY A 1 102 ? 4.302 7.324 -10.208 1.00 54.66 102 GLY A O 1
ATOM 784 N N . LYS A 1 103 ? 5.113 8.576 -8.537 1.00 48.47 103 LYS A N 1
ATOM 785 C CA . LYS A 1 103 ? 4.923 9.885 -9.205 1.00 48.47 103 LYS A CA 1
ATOM 786 C C . LYS A 1 103 ? 5.736 10.035 -10.498 1.00 48.47 103 LYS A C 1
ATOM 788 O O . LYS A 1 103 ? 5.479 10.942 -11.279 1.00 48.47 103 LYS A O 1
ATOM 793 N N . ASP A 1 104 ? 6.700 9.138 -10.683 1.00 54.53 104 ASP A N 1
ATOM 794 C CA . ASP A 1 104 ? 7.636 9.071 -11.798 1.00 54.53 104 ASP A CA 1
ATOM 795 C C . ASP A 1 104 ? 7.372 7.837 -12.691 1.00 54.53 104 ASP A C 1
ATOM 797 O O . ASP A 1 104 ? 8.261 7.426 -13.428 1.00 54.53 104 ASP A O 1
ATOM 801 N N . GLY A 1 105 ? 6.186 7.217 -12.587 1.00 56.66 105 GLY A N 1
ATOM 802 C CA . GLY A 1 105 ? 5.803 6.009 -13.326 1.00 56.66 105 GLY A CA 1
ATOM 803 C C . GLY A 1 105 ? 5.814 4.725 -12.481 1.00 56.66 105 GLY A C 1
ATOM 804 O O . GLY A 1 105 ? 6.285 4.726 -11.334 1.00 56.66 105 GLY A O 1
ATOM 805 N N . PRO A 1 106 ? 5.273 3.616 -13.013 1.00 55.25 106 PRO A N 1
ATOM 806 C CA . PRO A 1 106 ? 5.238 2.333 -12.323 1.00 55.25 106 PRO A CA 1
ATOM 807 C C . PRO A 1 106 ? 6.663 1.831 -12.083 1.00 55.25 106 PRO A C 1
ATOM 809 O O . PRO A 1 106 ? 7.460 1.652 -12.998 1.00 55.25 106 PRO A O 1
ATOM 812 N N . ARG A 1 107 ? 6.999 1.608 -10.811 1.00 60.56 107 ARG A N 1
ATOM 813 C CA . ARG A 1 107 ? 8.297 1.043 -10.390 1.00 60.56 107 ARG A CA 1
ATOM 814 C C . ARG A 1 107 ? 8.236 -0.475 -10.179 1.00 60.56 107 ARG A C 1
ATOM 816 O O . ARG A 1 107 ? 9.235 -1.084 -9.794 1.00 60.56 107 ARG A O 1
ATOM 823 N N . GLY A 1 108 ? 7.059 -1.070 -10.386 1.00 65.94 108 GLY A N 1
ATOM 824 C CA . GLY A 1 108 ? 6.797 -2.506 -10.332 1.00 65.94 108 GLY A CA 1
ATOM 825 C C . GLY A 1 108 ? 6.760 -3.158 -11.717 1.00 65.94 108 GLY A C 1
ATOM 826 O O . GLY A 1 108 ? 7.009 -2.521 -12.734 1.00 65.94 108 GLY A O 1
ATOM 827 N N . VAL A 1 109 ? 6.443 -4.456 -11.756 1.00 73.25 109 VAL A N 1
ATOM 828 C CA . VAL A 1 109 ? 6.104 -5.127 -13.022 1.00 73.25 109 VAL A CA 1
ATOM 829 C C . VAL A 1 109 ? 4.740 -4.598 -13.474 1.00 73.25 109 VAL A C 1
ATOM 831 O O . VAL A 1 109 ? 3.816 -4.673 -12.659 1.00 73.25 109 VAL A O 1
ATOM 834 N N . PRO A 1 110 ? 4.601 -4.111 -14.720 1.00 75.75 110 PRO A N 1
ATOM 835 C CA . PRO A 1 110 ? 3.327 -3.630 -15.237 1.00 75.75 110 PRO A CA 1
ATOM 836 C C . PRO A 1 110 ? 2.237 -4.695 -15.119 1.00 75.75 110 PRO A C 1
ATOM 838 O O . PRO A 1 110 ? 2.440 -5.855 -15.489 1.00 75.75 110 PRO A O 1
ATOM 841 N N . ASP A 1 111 ? 1.094 -4.300 -14.572 1.00 79.38 111 ASP A N 1
ATOM 842 C CA . ASP A 1 111 ? -0.055 -5.169 -14.365 1.00 79.38 111 ASP A CA 1
ATOM 843 C C . ASP A 1 111 ? -1.031 -5.015 -15.530 1.00 79.38 111 ASP A C 1
ATOM 845 O O . ASP A 1 111 ? -1.497 -3.916 -15.784 1.00 79.38 111 ASP A O 1
ATOM 849 N N . ASN A 1 112 ? -1.350 -6.088 -16.252 1.00 82.94 112 ASN A N 1
ATOM 850 C CA . ASN A 1 112 ? -2.193 -6.024 -17.451 1.00 82.94 112 ASN A CA 1
ATOM 851 C C . ASN A 1 112 ? -3.708 -6.082 -17.161 1.00 82.94 112 ASN A C 1
ATOM 853 O O . ASN A 1 112 ? -4.506 -6.041 -18.098 1.00 82.94 112 ASN A O 1
ATOM 857 N N . ARG A 1 113 ? -4.135 -6.215 -15.895 1.00 82.94 113 ARG A N 1
ATOM 858 C CA . ARG A 1 113 ? -5.550 -6.455 -15.539 1.00 82.94 113 ARG A CA 1
ATOM 859 C C . ARG A 1 113 ? -6.483 -5.305 -15.911 1.00 82.94 113 ARG A C 1
ATOM 861 O O . ARG A 1 113 ? -7.628 -5.563 -16.278 1.00 82.94 113 ARG A O 1
ATOM 868 N N . ASP A 1 114 ? -5.980 -4.078 -15.862 1.00 82.12 114 ASP A N 1
ATOM 869 C CA . ASP A 1 114 ? -6.722 -2.867 -16.226 1.00 82.12 114 ASP A CA 1
ATOM 870 C C . ASP A 1 114 ? -6.449 -2.412 -17.677 1.00 82.12 114 ASP A C 1
ATOM 872 O O . ASP A 1 114 ? -6.943 -1.367 -18.099 1.00 82.12 114 ASP A O 1
ATOM 876 N N . HIS A 1 115 ? -5.719 -3.224 -18.458 1.00 85.56 115 HIS A N 1
ATOM 877 C CA . HIS A 1 115 ? -5.289 -2.945 -19.835 1.00 85.56 115 HIS A CA 1
ATOM 878 C C . HIS A 1 115 ? -5.816 -3.990 -20.834 1.00 85.56 115 HIS A C 1
ATOM 880 O O . HIS A 1 115 ? -5.055 -4.808 -21.369 1.00 85.56 115 HIS A O 1
ATOM 886 N N . PRO A 1 116 ? -7.133 -4.013 -21.112 1.00 89.81 116 PRO A N 1
ATOM 887 C CA . PRO A 1 116 ? -7.722 -4.981 -22.037 1.00 89.81 116 PRO A CA 1
ATOM 888 C C . PRO A 1 116 ? -7.118 -4.912 -23.450 1.00 89.81 116 PRO A C 1
ATOM 890 O O . PRO A 1 116 ? -7.101 -5.917 -24.161 1.00 89.81 116 PRO A O 1
ATOM 893 N N . GLU A 1 117 ? -6.593 -3.757 -23.859 1.00 92.38 117 GLU A N 1
ATOM 894 C CA . GLU A 1 117 ? -5.914 -3.546 -25.136 1.00 92.38 117 GLU A CA 1
ATOM 895 C C . GLU A 1 117 ?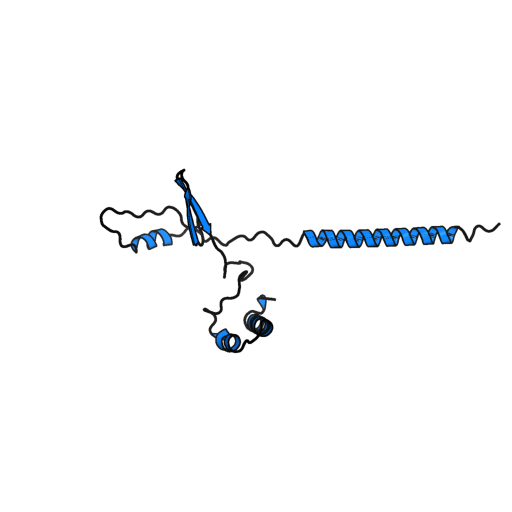 -4.572 -4.286 -25.264 1.00 92.38 117 GLU A C 1
ATOM 897 O O . GLU A 1 117 ? -4.111 -4.506 -26.385 1.00 92.38 117 GLU A O 1
ATOM 902 N N . TRP A 1 118 ? -3.974 -4.742 -24.156 1.00 93.25 118 TRP A N 1
ATOM 903 C CA . TRP A 1 118 ? -2.741 -5.541 -24.179 1.00 93.25 118 TRP A CA 1
ATOM 904 C C . TRP A 1 118 ? -3.003 -7.026 -24.418 1.00 93.25 118 TRP A C 1
ATOM 906 O O . TRP A 1 118 ? -2.081 -7.746 -24.798 1.00 93.25 118 TRP A O 1
ATOM 916 N N . LEU A 1 119 ? -4.237 -7.499 -24.198 1.00 93.38 119 LEU A N 1
ATOM 917 C CA . LEU A 1 119 ? -4.556 -8.925 -24.082 1.00 93.38 119 LEU A CA 1
ATOM 918 C C . LEU A 1 119 ? -4.038 -9.754 -25.259 1.00 93.38 119 LEU A C 1
ATOM 920 O O . LEU A 1 119 ? -3.464 -10.824 -25.065 1.00 93.38 119 LEU A O 1
ATOM 924 N N . GLU A 1 120 ? -4.238 -9.280 -26.488 1.00 95.31 120 GLU A N 1
ATOM 925 C CA . GLU A 1 120 ? -3.792 -10.036 -27.654 1.00 95.31 120 GLU A CA 1
ATOM 926 C C . GLU A 1 120 ? -2.267 -10.127 -27.766 1.00 95.31 120 GLU A C 1
ATOM 928 O O . GLU A 1 120 ? -1.756 -11.147 -28.224 1.00 95.31 120 GLU A O 1
ATOM 933 N N . ASP A 1 121 ? -1.542 -9.071 -27.398 1.00 95.69 121 ASP A N 1
ATOM 934 C CA . ASP A 1 121 ? -0.080 -9.065 -27.459 1.00 95.69 121 ASP A CA 1
ATOM 935 C C . ASP A 1 121 ? 0.518 -9.885 -26.308 1.00 95.69 121 ASP A C 1
ATOM 937 O O . ASP A 1 121 ? 1.455 -10.650 -26.528 1.00 95.69 121 ASP A O 1
ATOM 941 N N . ASP A 1 122 ? -0.078 -9.802 -25.115 1.00 93.44 122 ASP A N 1
ATOM 942 C CA . ASP A 1 122 ? 0.324 -10.575 -23.938 1.00 93.44 122 ASP A CA 1
ATOM 943 C C . ASP A 1 122 ? 0.162 -12.086 -24.166 1.00 93.44 122 ASP A C 1
ATOM 945 O O . ASP A 1 122 ? 1.079 -12.860 -23.905 1.00 93.44 122 ASP A O 1
ATOM 949 N N . VAL A 1 123 ? -0.960 -12.515 -24.760 1.00 94.88 123 VAL A N 1
ATOM 950 C CA . VAL A 1 123 ? -1.193 -13.931 -25.107 1.00 94.88 123 VAL A CA 1
ATOM 951 C C . VAL A 1 123 ? -0.262 -14.420 -26.227 1.00 94.88 123 VAL A C 1
ATOM 953 O O . VAL A 1 123 ? 0.025 -15.616 -26.310 1.00 94.88 123 VAL A O 1
ATOM 956 N N . ARG A 1 124 ? 0.212 -13.526 -27.106 1.00 96.31 124 ARG A N 1
ATOM 957 C CA . ARG A 1 124 ? 1.145 -13.864 -28.197 1.00 96.31 124 ARG A CA 1
ATOM 958 C C . ARG A 1 124 ? 2.607 -13.898 -27.754 1.00 96.31 124 ARG A C 1
ATOM 960 O O . ARG A 1 124 ? 3.406 -14.521 -28.451 1.00 96.31 124 ARG A O 1
ATOM 967 N N . ALA A 1 125 ? 2.967 -13.244 -26.651 1.00 96.31 125 ALA A N 1
ATOM 968 C CA . ALA A 1 125 ? 4.346 -13.163 -26.190 1.00 96.31 125 ALA A CA 1
ATOM 969 C C . ALA A 1 125 ? 4.894 -14.551 -25.811 1.00 96.31 125 ALA A C 1
ATOM 971 O O . ALA A 1 125 ? 4.300 -15.274 -25.011 1.00 96.31 125 ALA A O 1
ATOM 972 N N . GLN A 1 126 ? 6.048 -14.932 -26.369 1.00 97.00 126 GLN A N 1
ATOM 973 C CA . GLN A 1 126 ? 6.696 -16.223 -26.088 1.00 97.00 126 GLN A CA 1
ATOM 974 C C . GLN A 1 126 ? 8.093 -16.075 -25.472 1.00 97.00 126 GLN A C 1
ATOM 976 O O . GLN A 1 126 ? 8.744 -17.072 -25.154 1.00 97.00 126 GLN A O 1
ATOM 981 N N . SER A 1 127 ? 8.553 -14.839 -25.281 1.00 96.69 127 SER A N 1
ATOM 982 C CA . SER A 1 127 ? 9.870 -14.498 -24.745 1.00 96.69 127 SER A CA 1
ATOM 983 C C . SER A 1 127 ? 9.826 -13.225 -23.892 1.00 96.69 127 SER A C 1
ATOM 985 O O . SER A 1 127 ? 8.816 -12.517 -23.838 1.00 96.69 127 SER A O 1
ATOM 987 N N . VAL A 1 128 ? 10.929 -12.925 -23.197 1.00 93.31 128 VAL A N 1
ATOM 988 C CA . VAL A 1 128 ? 11.050 -11.678 -22.421 1.00 93.31 128 VAL A CA 1
ATOM 989 C C . VAL A 1 128 ? 11.125 -10.474 -23.357 1.00 93.31 128 VAL A C 1
ATOM 991 O O . VAL A 1 128 ? 10.580 -9.419 -23.039 1.00 93.31 128 VAL A O 1
ATOM 994 N N . GLU A 1 129 ? 11.751 -10.652 -24.514 1.00 95.75 129 GLU A N 1
ATOM 995 C CA . GLU A 1 129 ? 11.878 -9.660 -25.571 1.00 95.75 129 GLU A CA 1
ATOM 996 C C . GLU A 1 129 ? 10.510 -9.308 -26.170 1.00 95.75 129 GLU A C 1
ATOM 998 O O . GLU A 1 129 ? 10.212 -8.126 -26.318 1.00 95.75 129 GLU A O 1
ATOM 1003 N N . ASP A 1 130 ? 9.642 -10.298 -26.425 1.00 95.62 130 ASP A N 1
ATOM 1004 C CA . ASP A 1 130 ? 8.264 -10.049 -26.886 1.00 95.62 130 ASP A CA 1
ATOM 1005 C C . ASP A 1 130 ? 7.466 -9.248 -25.853 1.00 95.62 130 ASP A C 1
ATOM 1007 O O . ASP A 1 130 ? 6.727 -8.325 -26.201 1.00 95.62 130 ASP A O 1
ATOM 1011 N N . ARG A 1 131 ? 7.644 -9.577 -24.565 1.00 91.81 131 ARG A N 1
ATOM 1012 C CA . ARG A 1 131 ? 6.990 -8.861 -23.467 1.00 91.81 131 ARG A CA 1
ATOM 1013 C C . ARG A 1 131 ? 7.457 -7.412 -23.371 1.00 91.81 131 ARG A C 1
ATOM 1015 O O . ARG A 1 131 ? 6.632 -6.509 -23.290 1.00 91.81 131 ARG A O 1
ATOM 1022 N N . ALA A 1 132 ? 8.768 -7.186 -23.415 1.00 91.06 132 ALA A N 1
ATOM 1023 C CA . ALA A 1 132 ? 9.334 -5.841 -23.448 1.00 91.06 132 ALA A CA 1
ATOM 1024 C C . ALA A 1 132 ? 8.835 -5.050 -24.667 1.00 91.06 132 ALA A C 1
ATOM 1026 O O . ALA A 1 132 ? 8.447 -3.892 -24.533 1.00 91.06 132 ALA A O 1
ATOM 1027 N N . ALA A 1 133 ? 8.773 -5.682 -25.841 1.00 93.75 133 ALA A N 1
ATOM 1028 C CA . ALA A 1 133 ? 8.303 -5.038 -27.059 1.00 93.75 133 ALA A CA 1
ATOM 1029 C C . ALA A 1 133 ? 6.834 -4.602 -26.965 1.00 93.75 133 ALA A C 1
ATOM 1031 O O . ALA A 1 133 ? 6.513 -3.483 -27.366 1.00 93.75 133 ALA A O 1
ATOM 1032 N N . TYR A 1 134 ? 5.936 -5.439 -26.429 1.00 92.88 134 TYR A N 1
ATOM 1033 C CA . TYR A 1 134 ? 4.537 -5.025 -26.296 1.00 92.88 134 TYR A CA 1
ATOM 1034 C C . TYR A 1 134 ? 4.330 -4.022 -25.156 1.00 92.88 134 TYR A C 1
ATOM 1036 O O . TYR A 1 134 ? 3.502 -3.125 -25.299 1.00 92.88 134 TYR A O 1
ATOM 1044 N N . TYR A 1 135 ? 5.095 -4.110 -24.064 1.00 90.25 135 TYR A N 1
ATOM 1045 C CA . TYR A 1 135 ? 5.087 -3.068 -23.038 1.00 90.25 135 TYR A CA 1
ATOM 1046 C C . TYR A 1 135 ? 5.431 -1.709 -23.642 1.00 90.25 135 TYR A C 1
ATOM 1048 O O . TYR A 1 135 ? 4.647 -0.784 -23.495 1.00 90.25 135 TYR A O 1
ATOM 1056 N N . LEU A 1 136 ? 6.506 -1.610 -24.427 1.00 90.38 136 LEU A N 1
ATOM 1057 C CA . LEU A 1 136 ? 6.875 -0.365 -25.110 1.00 90.38 136 LEU A CA 1
ATOM 1058 C C . LEU A 1 136 ? 5.874 0.060 -26.196 1.00 90.38 136 LEU A C 1
ATOM 1060 O O . LEU A 1 136 ? 5.733 1.249 -26.474 1.00 90.38 136 LEU A O 1
ATOM 1064 N N . LYS A 1 137 ? 5.162 -0.889 -26.817 1.00 93.31 137 LYS A N 1
ATOM 1065 C CA . LYS A 1 137 ? 4.093 -0.596 -27.787 1.00 93.31 137 LYS A CA 1
ATOM 1066 C C . LYS A 1 137 ? 2.935 0.169 -27.141 1.00 93.31 137 LYS A C 1
ATOM 1068 O O . LYS A 1 137 ? 2.408 1.084 -27.771 1.00 93.31 137 LYS A O 1
ATOM 1073 N N . HIS A 1 138 ? 2.524 -0.222 -25.934 1.00 88.31 138 HIS A N 1
ATOM 1074 C CA . HIS A 1 138 ? 1.383 0.385 -25.235 1.00 88.31 138 HIS A CA 1
ATOM 1075 C C . HIS A 1 138 ? 1.795 1.496 -24.261 1.00 88.31 138 HIS A C 1
ATOM 1077 O O . HIS A 1 138 ? 1.044 2.449 -24.079 1.00 88.31 138 HIS A O 1
ATOM 1083 N N . HIS A 1 139 ? 3.000 1.401 -23.698 1.00 84.12 139 HIS A N 1
ATOM 1084 C CA . HIS A 1 139 ? 3.605 2.329 -22.740 1.00 84.12 139 HIS A CA 1
ATOM 1085 C C . HIS A 1 139 ? 5.054 2.646 -23.139 1.00 84.12 139 HIS A C 1
ATOM 1087 O O . HIS A 1 139 ? 6.005 2.073 -22.599 1.00 84.12 139 HIS A O 1
ATOM 1093 N N . PRO A 1 140 ? 5.252 3.558 -24.111 1.00 85.25 140 PRO A N 1
ATOM 1094 C CA . PRO A 1 140 ? 6.585 3.961 -24.560 1.00 85.25 140 PRO A CA 1
ATOM 1095 C C . PRO A 1 140 ? 7.436 4.620 -23.466 1.00 85.25 140 PRO A C 1
ATOM 1097 O O . PRO A 1 140 ? 8.638 4.775 -23.638 1.00 85.25 140 PRO A O 1
ATOM 1100 N N . ASP A 1 141 ? 6.814 5.038 -22.364 1.00 78.94 141 ASP A N 1
ATOM 1101 C CA . ASP A 1 141 ? 7.441 5.632 -21.184 1.00 78.94 141 ASP A CA 1
ATOM 1102 C C . ASP A 1 141 ? 8.184 4.624 -20.286 1.00 78.94 141 ASP A C 1
ATOM 1104 O O . ASP A 1 141 ? 8.782 5.033 -19.294 1.00 78.94 141 ASP A O 1
ATOM 1108 N N . TYR A 1 142 ? 8.172 3.327 -20.620 1.00 75.88 142 TYR A N 1
ATOM 1109 C CA . TYR A 1 142 ? 8.902 2.281 -19.886 1.00 75.88 142 TYR A CA 1
ATOM 1110 C C . TYR A 1 142 ? 10.358 2.055 -20.354 1.00 75.88 142 TYR A C 1
ATOM 1112 O O . TYR A 1 142 ? 11.020 1.172 -19.802 1.00 75.88 142 TYR A O 1
ATOM 1120 N N . ASP A 1 143 ? 10.845 2.802 -21.354 1.00 65.75 143 ASP A N 1
ATOM 1121 C CA . ASP A 1 143 ? 12.257 2.817 -21.806 1.00 65.75 143 ASP A CA 1
ATOM 1122 C C . ASP A 1 143 ? 13.132 3.730 -20.921 1.00 65.75 143 ASP A C 1
ATOM 1124 O O . ASP A 1 143 ? 14.232 3.295 -20.503 1.00 65.75 143 ASP A O 1
#